Protein AF-A0A6P1NT23-F1 (afdb_monomer_lite)

InterPro domains:
  IPR006001 Carbohydrate kinase, thermoresistant glucokinase [PTHR43442] (9-99)
  IPR027417 P-loop containing nucleoside triphosphate hydrolase [G3DSA:3.40.50.300] (2-102)
  IPR027417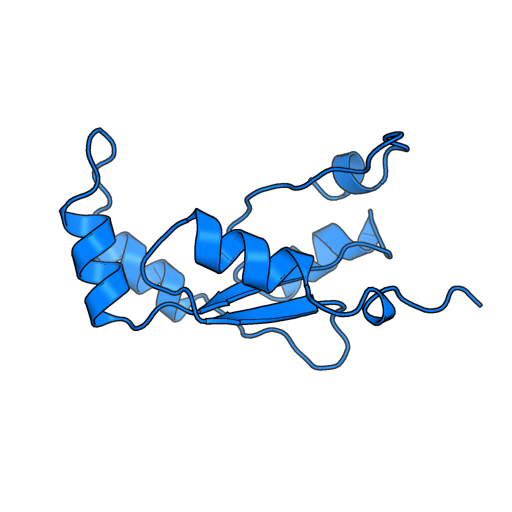 P-loop containing nucleoside triphosphate hydrolase [SSF52540] (6-101)

Foldseek 3Di:
DLQVQLDDDPVGDDDDDLCQDPVSLVVSCVSVVQDEDEAEDEDPVRVVVCQVPPPPDNDPPVNVVVSVVSHDDDDPPGLYDYFYDDPDPVVSVCSVVVDDPVSGPDDD

Radius of gyration: 15.22 Å; chains: 1; bounding box: 32×34×45 Å

Structure (mmCIF, N/CA/C/O backbone):
data_AF-A0A6P1NT23-F1
#
_entry.id   AF-A0A6P1NT23-F1
#
loop_
_atom_site.group_PDB
_atom_site.id
_atom_site.type_symbol
_atom_site.label_atom_id
_atom_site.label_alt_id
_atom_site.label_comp_id
_atom_site.label_asym_id
_atom_site.label_entity_id
_atom_site.label_seq_id
_atom_site.pdbx_PDB_ins_code
_atom_site.Cartn_x
_atom_site.Cartn_y
_atom_site.Cartn_z
_atom_site.occupancy
_atom_site.B_iso_or_equiv
_atom_site.auth_seq_id
_atom_site.auth_comp_id
_atom_site.auth_asym_id
_atom_site.auth_atom_id
_atom_site.pdbx_PDB_model_num
ATOM 1 N N . MET A 1 1 ? 12.141 -5.298 3.408 1.00 83.88 1 MET A N 1
ATOM 2 C CA . MET A 1 1 ? 10.908 -5.441 2.609 1.00 83.88 1 MET A CA 1
ATOM 3 C C . MET A 1 1 ? 11.208 -5.641 1.133 1.00 83.88 1 MET A C 1
ATOM 5 O O . MET A 1 1 ? 11.161 -6.782 0.729 1.00 83.88 1 MET A O 1
ATOM 9 N N . GLY A 1 2 ? 11.588 -4.627 0.342 1.00 83.19 2 GLY A N 1
ATOM 10 C CA . GLY A 1 2 ? 11.856 -4.843 -1.095 1.00 83.19 2 GLY A CA 1
ATOM 11 C C . GLY A 1 2 ? 12.889 -5.942 -1.393 1.00 83.19 2 GLY A C 1
ATOM 12 O O . GLY A 1 2 ? 12.662 -6.767 -2.257 1.00 83.19 2 GLY A O 1
ATOM 13 N N . ALA A 1 3 ? 13.976 -6.026 -0.616 1.00 88.25 3 ALA A N 1
ATOM 14 C CA . ALA A 1 3 ? 14.947 -7.121 -0.749 1.00 88.25 3 ALA A CA 1
ATOM 15 C C . ALA A 1 3 ? 14.371 -8.503 -0.379 1.00 88.25 3 ALA A C 1
ATOM 17 O O . ALA A 1 3 ? 14.728 -9.489 -1.001 1.00 88.25 3 ALA A O 1
ATOM 18 N N . GLU A 1 4 ? 13.465 -8.556 0.600 1.00 88.69 4 GLU A N 1
ATOM 19 C CA . GLU A 1 4 ? 12.792 -9.793 1.026 1.00 88.69 4 GLU A CA 1
ATOM 20 C C . GLU A 1 4 ? 11.751 -10.245 -0.004 1.00 88.69 4 GLU A C 1
ATOM 22 O O . GLU A 1 4 ? 11.525 -11.425 -0.197 1.00 88.69 4 GLU A O 1
ATOM 27 N N . LEU A 1 5 ? 11.121 -9.297 -0.700 1.00 87.25 5 LEU A N 1
ATOM 28 C CA . LEU A 1 5 ? 10.210 -9.575 -1.814 1.00 87.25 5 LEU A CA 1
ATOM 29 C C . LEU A 1 5 ? 10.947 -10.042 -3.074 1.00 87.25 5 LEU A C 1
ATOM 31 O O . LEU A 1 5 ? 10.321 -10.602 -3.966 1.00 87.25 5 LEU A O 1
ATOM 35 N N . ALA A 1 6 ? 12.250 -9.775 -3.161 1.00 86.88 6 ALA A N 1
ATOM 36 C CA . ALA A 1 6 ? 13.084 -10.143 -4.296 1.00 86.88 6 ALA A CA 1
ATOM 37 C C . ALA A 1 6 ? 13.768 -11.505 -4.124 1.00 86.88 6 ALA A C 1
ATOM 39 O O . ALA A 1 6 ? 14.340 -12.012 -5.088 1.00 86.88 6 ALA A O 1
ATOM 40 N N . THR A 1 7 ? 13.759 -12.082 -2.919 1.00 87.69 7 THR A N 1
ATOM 41 C CA . THR A 1 7 ? 14.275 -13.434 -2.715 1.00 87.69 7 THR A CA 1
ATOM 42 C C . THR A 1 7 ? 13.340 -14.451 -3.359 1.00 87.69 7 THR A C 1
ATOM 44 O O . THR A 1 7 ? 12.119 -14.283 -3.394 1.00 87.69 7 THR A O 1
ATOM 47 N N . ASP A 1 8 ? 13.935 -15.503 -3.914 1.00 81.44 8 ASP A N 1
ATOM 48 C CA . ASP A 1 8 ? 13.193 -16.578 -4.560 1.00 81.44 8 ASP A CA 1
ATOM 49 C C . ASP A 1 8 ? 12.565 -17.477 -3.489 1.00 81.44 8 ASP A C 1
ATOM 51 O O . ASP A 1 8 ? 13.223 -18.336 -2.899 1.00 81.44 8 ASP A O 1
ATOM 55 N N . HIS A 1 9 ? 11.295 -17.216 -3.187 1.00 81.19 9 HIS A N 1
ATOM 56 C CA . HIS A 1 9 ? 10.477 -18.047 -2.311 1.00 81.19 9 HIS A CA 1
ATOM 57 C C . HIS A 1 9 ? 9.615 -18.959 -3.176 1.00 81.19 9 HIS A C 1
ATOM 59 O O . HIS A 1 9 ? 8.841 -18.469 -3.996 1.00 81.19 9 HIS A O 1
ATOM 65 N N . THR A 1 10 ? 9.701 -20.274 -2.958 1.00 79.38 10 THR A N 1
ATOM 66 C CA . THR A 1 10 ? 9.026 -21.298 -3.779 1.00 79.38 10 THR A CA 1
ATOM 67 C C . THR A 1 10 ? 7.522 -21.049 -3.952 1.00 79.38 10 THR A C 1
ATOM 69 O O . THR A 1 10 ? 6.994 -21.259 -5.043 1.00 79.38 10 THR A O 1
ATOM 72 N N . ASP A 1 11 ? 6.857 -20.526 -2.917 1.00 83.88 11 ASP A N 1
ATOM 73 C CA . ASP A 1 11 ? 5.416 -20.231 -2.916 1.00 83.88 11 ASP A CA 1
ATOM 74 C C . ASP A 1 11 ? 5.096 -18.722 -3.015 1.00 83.88 11 ASP A C 1
ATOM 76 O O . ASP A 1 11 ? 3.931 -18.317 -3.014 1.00 83.88 11 ASP A O 1
ATOM 80 N N . GLY A 1 12 ? 6.122 -17.871 -3.130 1.00 84.94 12 GLY A N 1
ATOM 81 C CA . GLY A 1 12 ? 6.016 -16.419 -2.979 1.00 84.94 12 GLY A CA 1
ATOM 82 C C . GLY A 1 12 ? 5.848 -15.971 -1.521 1.00 84.94 12 GLY A C 1
ATOM 83 O O . GLY A 1 12 ? 5.769 -16.783 -0.601 1.00 84.94 12 GLY A O 1
ATOM 84 N N . ILE A 1 13 ? 5.802 -14.653 -1.298 1.00 90.62 13 ILE A N 1
ATOM 85 C CA . ILE A 1 13 ? 5.560 -14.067 0.029 1.00 90.62 13 ILE A CA 1
ATOM 86 C C . ILE A 1 13 ? 4.590 -12.889 -0.030 1.00 90.62 13 ILE A C 1
ATOM 88 O O . ILE A 1 13 ? 4.495 -12.183 -1.034 1.00 90.62 13 ILE A O 1
ATOM 92 N N . VAL A 1 14 ? 3.915 -12.645 1.093 1.00 91.06 14 VAL A N 1
ATOM 93 C CA . VAL A 1 14 ? 3.061 -11.475 1.318 1.00 91.06 14 VAL A CA 1
ATOM 94 C C . VAL A 1 14 ? 3.564 -10.744 2.555 1.00 91.06 14 VAL A C 1
ATOM 96 O O . VAL A 1 14 ? 3.808 -11.354 3.594 1.00 91.06 14 VAL A O 1
ATOM 99 N N . VAL A 1 15 ? 3.719 -9.424 2.449 1.00 92.50 15 VAL A N 1
ATOM 100 C CA . VAL A 1 15 ? 4.201 -8.578 3.546 1.00 92.50 15 VAL A CA 1
ATOM 101 C C . VAL A 1 15 ? 3.167 -7.501 3.840 1.00 92.50 15 VAL A C 1
ATOM 103 O O . VAL A 1 15 ? 2.829 -6.709 2.964 1.00 92.50 15 VAL A O 1
ATOM 106 N N . ALA A 1 16 ? 2.709 -7.430 5.089 1.00 91.75 16 ALA A N 1
ATOM 107 C CA . ALA A 1 16 ? 1.906 -6.308 5.556 1.00 91.75 16 ALA A CA 1
ATOM 108 C C . ALA A 1 16 ? 2.803 -5.074 5.754 1.00 91.75 16 ALA A C 1
ATOM 110 O O . ALA A 1 16 ? 3.755 -5.098 6.536 1.00 91.75 16 ALA A O 1
ATOM 111 N N . CYS A 1 17 ? 2.503 -3.988 5.047 1.00 92.38 17 CYS A N 1
ATOM 112 C CA . CYS A 1 17 ? 3.216 -2.719 5.144 1.00 92.38 17 CYS A CA 1
ATOM 113 C C . CYS A 1 17 ? 2.239 -1.569 4.912 1.00 92.38 17 CYS A C 1
ATOM 115 O O . CYS A 1 17 ? 1.352 -1.686 4.074 1.00 92.38 17 CYS A O 1
ATOM 117 N N . SER A 1 18 ? 2.415 -0.454 5.625 1.00 89.88 18 SER A N 1
ATOM 118 C CA . SER A 1 18 ? 1.586 0.730 5.405 1.00 89.88 18 SER A CA 1
ATOM 119 C C . SER A 1 18 ? 1.853 1.357 4.034 1.00 89.88 18 SER A C 1
ATOM 121 O O . SER A 1 18 ? 0.898 1.729 3.369 1.00 89.88 18 SER A O 1
ATOM 123 N N . ALA A 1 19 ? 3.127 1.461 3.616 1.00 90.94 19 ALA A N 1
ATOM 124 C CA . ALA A 1 19 ? 3.586 1.942 2.299 1.00 90.94 19 ALA A CA 1
ATOM 125 C C . ALA A 1 19 ? 2.725 3.076 1.693 1.00 90.94 19 ALA A C 1
ATOM 127 O O . ALA A 1 19 ? 2.430 3.091 0.498 1.00 90.94 19 ALA A O 1
ATOM 128 N N . LEU A 1 20 ? 2.317 4.020 2.551 1.00 94.31 20 LEU A N 1
ATOM 129 C CA . LEU A 1 20 ? 1.227 4.958 2.264 1.00 94.31 20 LEU A CA 1
ATOM 130 C C . LEU A 1 20 ? 1.588 5.969 1.177 1.00 94.31 20 LEU A C 1
ATOM 132 O O . LEU A 1 20 ? 0.710 6.406 0.448 1.00 94.31 20 LEU A O 1
ATOM 136 N N . LYS A 1 21 ? 2.877 6.305 1.055 1.00 96.75 21 LYS A N 1
ATOM 137 C CA . LYS A 1 21 ? 3.402 7.216 0.035 1.00 96.75 21 LYS A CA 1
ATOM 138 C C . LYS A 1 21 ? 3.969 6.457 -1.155 1.00 96.75 21 LYS A C 1
ATOM 140 O O . LYS A 1 21 ? 4.668 5.455 -0.968 1.00 96.75 21 LYS A O 1
ATOM 145 N N . ARG A 1 22 ? 3.808 7.020 -2.349 1.00 96.25 22 ARG A N 1
ATOM 146 C CA . ARG A 1 22 ? 4.422 6.579 -3.603 1.00 96.25 22 ARG A CA 1
ATOM 147 C C . ARG A 1 22 ? 5.927 6.378 -3.454 1.00 96.25 22 ARG A C 1
ATOM 149 O O . ARG A 1 22 ? 6.435 5.313 -3.782 1.00 96.25 22 ARG A O 1
ATOM 156 N N . ALA A 1 23 ? 6.627 7.320 -2.819 1.00 97.12 23 ALA A N 1
ATOM 157 C CA . ALA A 1 23 ? 8.071 7.217 -2.585 1.00 97.12 23 ALA A CA 1
ATOM 158 C C . ALA A 1 23 ? 8.483 5.951 -1.800 1.00 97.12 23 ALA A C 1
ATOM 160 O O . ALA A 1 23 ? 9.564 5.398 -2.016 1.00 97.12 23 ALA A O 1
ATOM 161 N N . TYR A 1 24 ? 7.631 5.458 -0.893 1.00 96.75 24 TYR A N 1
ATOM 162 C CA . TYR A 1 24 ? 7.893 4.208 -0.172 1.00 96.75 24 TYR A CA 1
ATOM 163 C C . TYR A 1 24 ? 7.677 2.989 -1.070 1.00 96.75 24 TYR A C 1
ATOM 165 O O . TYR A 1 24 ? 8.469 2.045 -1.020 1.00 96.75 24 TYR A O 1
ATOM 173 N N . ARG A 1 25 ? 6.642 3.023 -1.915 1.00 96.75 25 ARG A N 1
ATOM 174 C CA . ARG A 1 25 ? 6.364 1.980 -2.911 1.00 96.75 25 ARG A CA 1
ATOM 175 C C . ARG A 1 25 ? 7.459 1.917 -3.972 1.00 96.75 25 ARG A C 1
ATOM 177 O O . ARG A 1 25 ? 7.941 0.826 -4.268 1.00 96.75 25 ARG A O 1
ATOM 184 N N . ASP A 1 26 ? 7.964 3.055 -4.434 1.00 96.56 26 ASP A N 1
ATOM 185 C CA . ASP A 1 26 ? 9.102 3.131 -5.354 1.00 96.56 26 ASP A CA 1
ATOM 186 C C . ASP A 1 26 ? 10.372 2.530 -4.737 1.00 96.56 26 ASP A C 1
ATOM 188 O O . ASP A 1 26 ? 11.069 1.749 -5.384 1.00 96.56 26 ASP A O 1
ATOM 192 N N . ALA A 1 27 ? 10.649 2.797 -3.455 1.00 96.69 27 ALA A N 1
ATOM 193 C CA . ALA A 1 27 ? 11.783 2.188 -2.755 1.00 96.69 27 ALA A CA 1
ATOM 194 C C . ALA A 1 27 ? 11.671 0.652 -2.643 1.00 96.69 27 ALA A C 1
ATOM 196 O O . ALA A 1 27 ? 12.688 -0.050 -2.624 1.00 96.69 27 ALA A O 1
ATOM 197 N N . ILE A 1 28 ? 10.447 0.116 -2.570 1.00 95.56 28 ILE A N 1
ATOM 198 C CA . ILE A 1 28 ? 10.181 -1.327 -2.622 1.00 95.56 28 ILE A CA 1
ATOM 199 C C . ILE A 1 28 ? 10.391 -1.851 -4.047 1.00 95.56 28 ILE A C 1
ATOM 201 O O . ILE A 1 28 ? 11.163 -2.796 -4.223 1.00 95.56 28 ILE A O 1
ATOM 205 N N . ARG A 1 29 ? 9.777 -1.214 -5.054 1.00 94.56 29 ARG A N 1
ATOM 206 C CA . ARG A 1 29 ? 9.869 -1.583 -6.480 1.00 94.56 29 ARG A CA 1
ATOM 207 C C . ARG A 1 29 ? 11.298 -1.551 -7.010 1.00 94.56 29 ARG A C 1
ATOM 209 O O . ARG A 1 29 ? 11.669 -2.407 -7.802 1.00 94.56 29 ARG A O 1
ATOM 216 N N . ALA A 1 30 ? 12.123 -0.623 -6.525 1.00 95.75 30 ALA A N 1
ATOM 217 C CA . ALA A 1 30 ? 13.537 -0.536 -6.882 1.00 95.75 30 ALA A CA 1
ATOM 218 C C . ALA A 1 30 ? 14.323 -1.814 -6.538 1.00 95.75 30 ALA A C 1
ATOM 220 O O . ALA A 1 30 ? 15.353 -2.085 -7.150 1.00 95.75 30 ALA A O 1
ATOM 221 N N . LYS A 1 31 ? 13.854 -2.595 -5.556 1.00 95.06 31 LYS A N 1
ATOM 222 C CA . LYS A 1 31 ? 14.464 -3.873 -5.157 1.00 95.06 31 LYS A CA 1
ATOM 223 C C . LYS A 1 31 ? 13.656 -5.083 -5.621 1.00 95.06 31 LYS A C 1
ATOM 225 O O . LYS A 1 31 ? 14.258 -6.100 -5.932 1.00 95.06 31 LYS A O 1
ATOM 230 N N . ALA A 1 32 ? 12.332 -4.961 -5.694 1.00 93.31 32 ALA A N 1
ATOM 231 C CA . ALA A 1 32 ? 11.416 -5.984 -6.190 1.00 93.31 32 ALA A CA 1
ATOM 232 C C . ALA A 1 32 ? 10.526 -5.405 -7.308 1.00 93.31 32 ALA A C 1
ATOM 234 O O . ALA A 1 32 ? 9.387 -5.015 -7.043 1.00 93.31 32 ALA A O 1
ATOM 235 N N . PRO A 1 33 ? 11.015 -5.338 -8.561 1.00 91.44 33 PRO A N 1
ATOM 236 C CA . PRO A 1 33 ? 10.273 -4.742 -9.678 1.00 91.44 33 PRO A CA 1
ATOM 237 C C . PRO A 1 33 ? 8.953 -5.451 -10.000 1.00 91.44 33 PRO A C 1
ATOM 239 O O . PRO A 1 33 ? 8.062 -4.862 -10.602 1.00 91.44 33 PRO A O 1
ATOM 242 N N . THR A 1 34 ? 8.830 -6.715 -9.593 1.00 89.00 34 THR A N 1
ATOM 243 C CA . THR A 1 34 ? 7.643 -7.560 -9.760 1.00 89.00 34 THR A CA 1
ATOM 244 C C . THR A 1 34 ? 6.670 -7.479 -8.581 1.00 89.00 34 THR A C 1
ATOM 246 O O . THR A 1 34 ? 5.666 -8.193 -8.584 1.00 89.00 34 THR A O 1
ATOM 249 N N . ALA A 1 35 ? 6.950 -6.649 -7.567 1.00 91.44 35 ALA A N 1
ATOM 250 C CA . ALA A 1 35 ? 6.066 -6.477 -6.422 1.00 91.44 35 ALA A CA 1
ATOM 251 C C . ALA A 1 35 ? 4.698 -5.938 -6.862 1.00 91.44 35 ALA A C 1
ATOM 253 O O . ALA A 1 35 ? 4.616 -4.989 -7.642 1.00 91.44 35 ALA A O 1
ATOM 254 N N . VAL A 1 36 ? 3.640 -6.537 -6.315 1.00 91.81 36 VAL A N 1
ATOM 255 C CA . VAL A 1 36 ? 2.251 -6.113 -6.508 1.00 91.81 36 VAL A CA 1
ATOM 256 C C . VAL A 1 36 ? 1.731 -5.550 -5.190 1.00 91.81 36 VAL A C 1
ATOM 258 O O . VAL A 1 36 ? 1.917 -6.163 -4.137 1.00 91.81 36 VAL A O 1
ATOM 261 N N . PHE A 1 37 ? 1.086 -4.390 -5.239 1.00 93.38 37 PHE A N 1
ATOM 262 C CA . PHE A 1 37 ? 0.525 -3.728 -4.063 1.00 93.38 37 PHE A CA 1
ATOM 263 C C . PHE A 1 37 ? -0.971 -4.015 -3.931 1.00 93.38 37 PHE A C 1
ATOM 265 O O . PHE A 1 37 ? -1.721 -3.904 -4.896 1.00 93.38 37 PHE A O 1
ATOM 272 N N . VAL A 1 38 ? -1.415 -4.344 -2.720 1.00 93.31 38 VAL A N 1
ATOM 273 C CA . VAL A 1 38 ? -2.838 -4.479 -2.388 1.00 93.31 38 VAL A CA 1
ATOM 274 C C . VAL A 1 38 ? -3.201 -3.354 -1.430 1.00 93.31 38 VAL A C 1
ATOM 276 O O . VAL A 1 38 ? -2.809 -3.376 -0.263 1.00 93.31 38 VAL A O 1
ATOM 279 N N . GLN A 1 39 ? -3.930 -2.357 -1.924 1.00 93.19 39 GLN A N 1
ATOM 280 C CA . GLN A 1 39 ? -4.455 -1.271 -1.105 1.00 93.19 39 GLN A CA 1
ATOM 281 C C . GLN A 1 39 ? -5.828 -1.674 -0.563 1.00 93.19 39 GLN A C 1
ATOM 283 O O . GLN A 1 39 ? -6.803 -1.756 -1.308 1.00 93.19 39 GLN A O 1
ATOM 288 N N . LEU A 1 40 ? -5.920 -1.910 0.745 1.00 91.81 40 LEU A N 1
ATOM 289 C CA . LEU A 1 40 ? -7.199 -2.170 1.402 1.00 91.81 40 LEU A CA 1
ATOM 290 C C . LEU A 1 40 ? -7.939 -0.848 1.616 1.00 91.81 40 LEU A C 1
ATOM 292 O O . LEU A 1 40 ? -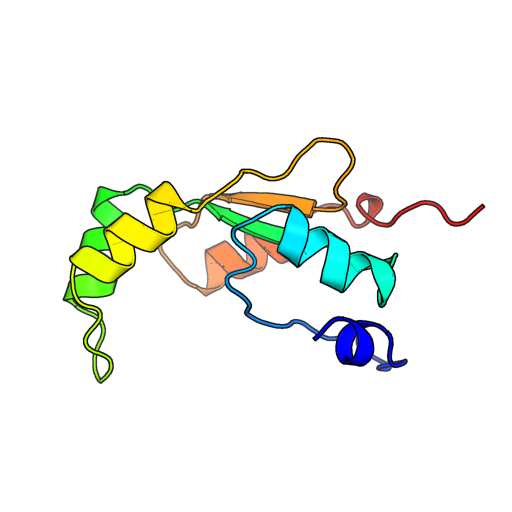7.509 -0.011 2.408 1.00 91.81 40 LEU A O 1
ATOM 296 N N . ASN A 1 41 ? -9.048 -0.668 0.908 1.00 89.62 41 ASN A N 1
ATOM 297 C CA . ASN A 1 41 ? -9.931 0.473 1.067 1.00 89.62 41 ASN A CA 1
ATOM 298 C C . ASN A 1 41 ? -11.052 0.108 2.044 1.00 89.62 41 ASN A C 1
ATOM 300 O O . ASN A 1 41 ? -11.874 -0.767 1.770 1.00 89.62 41 ASN A O 1
ATOM 304 N N . VAL A 1 42 ? -11.062 0.761 3.200 1.00 88.50 42 VAL A N 1
ATOM 305 C CA . VAL A 1 42 ? -12.072 0.574 4.245 1.00 88.50 42 VAL A CA 1
ATOM 306 C C . VAL A 1 42 ? -12.824 1.885 4.386 1.00 88.50 42 VAL A C 1
ATOM 308 O O . VAL A 1 42 ? -12.190 2.934 4.505 1.00 88.50 42 VAL A O 1
ATOM 311 N N . ASP A 1 43 ? -14.152 1.830 4.433 1.00 88.56 43 ASP A N 1
ATOM 312 C CA . ASP A 1 43 ? -14.947 3.014 4.745 1.00 88.56 43 ASP A CA 1
ATOM 313 C C . ASP A 1 43 ? -14.524 3.596 6.098 1.00 88.56 43 ASP A C 1
ATOM 315 O O . ASP A 1 43 ? -14.391 2.871 7.089 1.00 88.56 43 ASP A O 1
ATOM 319 N N . LEU A 1 44 ? -14.326 4.916 6.147 1.00 87.69 44 LEU A N 1
ATOM 320 C CA . LEU A 1 44 ? -13.781 5.601 7.322 1.00 87.69 44 LEU A CA 1
ATOM 321 C C . LEU A 1 44 ? -14.529 5.264 8.630 1.00 87.69 44 LEU A C 1
ATOM 323 O O . LEU A 1 44 ? -13.856 4.884 9.589 1.00 87.69 44 LEU A O 1
ATOM 327 N N . PRO A 1 45 ? -15.880 5.277 8.688 1.00 88.88 45 PRO A N 1
ATOM 328 C CA . PRO A 1 45 ? -16.598 4.920 9.915 1.00 88.88 45 PRO A CA 1
ATOM 329 C C . PRO A 1 45 ? -16.343 3.475 10.367 1.00 88.88 45 PRO A C 1
ATOM 331 O O . PRO A 1 45 ? -16.263 3.187 11.562 1.00 88.88 45 PRO A O 1
ATOM 334 N N . VAL A 1 46 ? -16.187 2.548 9.416 1.00 88.31 46 VAL A N 1
ATOM 335 C CA . VAL A 1 46 ? -15.881 1.140 9.704 1.00 88.31 46 VAL A CA 1
ATOM 336 C C . VAL A 1 46 ? -14.453 1.011 10.230 1.00 88.31 46 VAL A C 1
ATOM 338 O O . VAL A 1 46 ? -14.216 0.281 11.194 1.00 88.31 46 VAL A O 1
ATOM 341 N N . LEU A 1 47 ? -13.503 1.728 9.627 1.00 88.75 47 LEU A N 1
ATOM 342 C CA . LEU A 1 47 ? -12.104 1.730 10.042 1.00 88.75 47 LEU A CA 1
ATOM 343 C C . LEU A 1 47 ? -11.929 2.305 11.452 1.00 88.75 47 LEU A C 1
ATOM 345 O O . LEU A 1 47 ? -11.277 1.674 12.283 1.00 88.75 47 LEU A O 1
ATOM 349 N N . GLU A 1 48 ? -12.555 3.446 11.745 1.00 87.56 48 GLU A N 1
ATOM 350 C CA . GLU A 1 48 ? -12.570 4.058 13.078 1.00 87.56 48 GLU A CA 1
ATOM 351 C C . GLU A 1 48 ? -13.135 3.095 14.124 1.00 87.56 48 GLU A C 1
ATOM 353 O O . GLU A 1 48 ? -12.506 2.860 15.159 1.00 87.56 48 GLU A O 1
ATOM 358 N N . ASN A 1 49 ? -14.276 2.464 13.823 1.00 87.56 49 ASN A N 1
ATOM 359 C CA . AS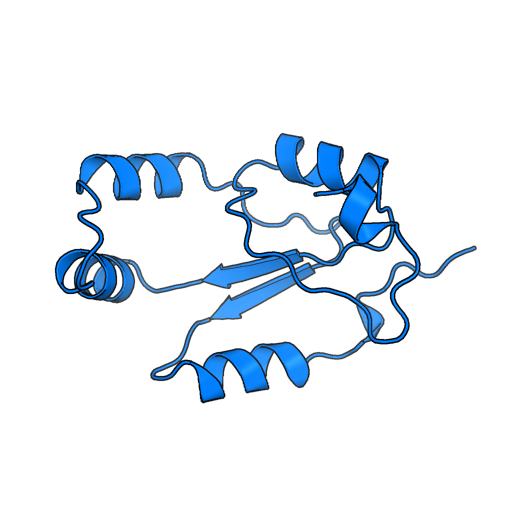N A 1 49 ? -14.895 1.488 14.712 1.00 87.56 49 ASN A CA 1
ATOM 360 C C . ASN A 1 49 ? -13.982 0.275 14.968 1.00 87.56 49 ASN A C 1
ATOM 362 O O . ASN A 1 49 ? -13.797 -0.129 16.117 1.00 87.56 49 ASN A O 1
ATOM 366 N N . ARG A 1 50 ? -13.369 -0.290 13.917 1.00 87.31 50 ARG A N 1
ATOM 367 C CA . ARG A 1 50 ? -12.444 -1.435 14.024 1.00 87.31 50 ARG A CA 1
ATOM 368 C C . ARG A 1 50 ? -11.209 -1.094 14.854 1.00 87.31 50 ARG A C 1
ATOM 370 O O . ARG A 1 50 ? -10.786 -1.901 15.676 1.00 87.31 50 ARG A O 1
ATOM 377 N N . VAL A 1 51 ? -10.635 0.089 14.646 1.00 86.38 51 VAL A N 1
ATOM 378 C CA . VAL A 1 51 ? -9.456 0.559 15.379 1.00 86.38 51 VAL A CA 1
ATOM 379 C C . VAL A 1 51 ? -9.781 0.794 16.856 1.00 86.38 51 VAL A C 1
ATOM 381 O O . VAL A 1 51 ? -9.017 0.355 17.714 1.00 86.38 51 VAL A O 1
ATOM 384 N N . ALA A 1 52 ? -10.919 1.426 17.161 1.00 84.56 52 ALA A N 1
ATOM 385 C CA . ALA A 1 52 ? -11.338 1.723 18.532 1.00 84.56 52 ALA A CA 1
ATOM 386 C C . ALA A 1 52 ? -11.601 0.462 19.374 1.00 84.56 52 ALA A C 1
ATOM 388 O O . ALA A 1 52 ? -11.355 0.462 20.578 1.00 84.56 52 ALA A O 1
ATOM 389 N N . HIS A 1 53 ? -12.065 -0.619 18.741 1.00 85.38 53 HIS A N 1
ATOM 390 C CA . HIS A 1 53 ? -12.389 -1.884 19.408 1.00 85.38 53 HIS A CA 1
ATOM 391 C C . HIS A 1 53 ? -11.286 -2.945 19.288 1.00 85.38 53 HIS A C 1
ATOM 393 O O . HIS A 1 53 ? -11.485 -4.088 19.703 1.00 85.38 53 HIS A O 1
ATOM 399 N N . ARG A 1 54 ? -10.117 -2.604 18.726 1.00 82.38 54 ARG A N 1
ATOM 400 C CA . ARG A 1 54 ? -9.021 -3.561 18.548 1.00 82.38 54 ARG A CA 1
ATOM 401 C C . ARG A 1 54 ? -8.400 -3.933 19.907 1.00 82.38 54 ARG A C 1
ATOM 403 O O . ARG A 1 54 ? -7.850 -3.064 20.584 1.00 82.3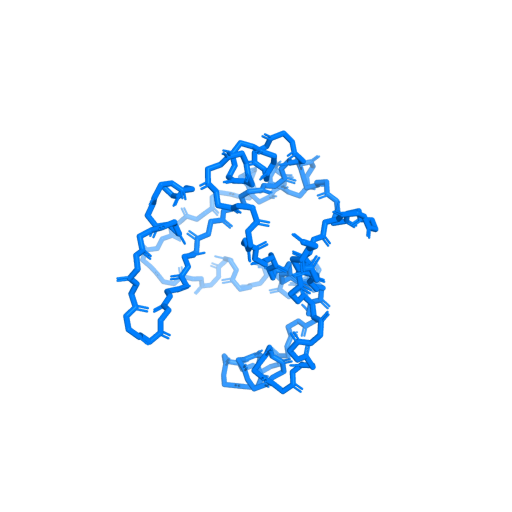8 54 ARG A O 1
ATOM 410 N N . PRO A 1 55 ? -8.415 -5.217 20.311 1.00 80.06 55 PRO A N 1
ATOM 411 C CA . PRO A 1 55 ? -7.830 -5.636 21.580 1.00 80.06 55 PRO A CA 1
ATOM 412 C C . PRO A 1 55 ? -6.295 -5.594 21.529 1.00 80.06 55 PRO A C 1
ATOM 414 O O . PRO A 1 55 ? -5.682 -5.915 20.511 1.00 80.06 55 PRO A O 1
ATOM 417 N N . GLY A 1 56 ? -5.659 -5.221 22.642 1.00 70.56 56 GLY A N 1
ATOM 418 C CA . GLY A 1 56 ? -4.209 -5.367 22.846 1.00 70.56 56 GLY A CA 1
ATOM 419 C C . GLY A 1 56 ? -3.303 -4.370 22.111 1.00 70.56 56 GLY A C 1
ATOM 420 O O . GLY A 1 56 ? -2.105 -4.346 22.380 1.00 70.56 56 GLY A O 1
ATOM 421 N N . HIS A 1 57 ? -3.845 -3.512 21.244 1.00 66.06 57 HIS A N 1
ATOM 422 C CA . HIS A 1 57 ? -3.092 -2.454 20.569 1.00 66.06 57 HIS A CA 1
ATOM 423 C C . HIS A 1 57 ? -3.902 -1.160 20.550 1.00 66.06 57 HIS A C 1
ATOM 425 O O . HIS A 1 57 ? -4.787 -0.984 19.717 1.00 66.06 57 HIS A O 1
ATOM 431 N N . PHE A 1 58 ? -3.583 -0.242 21.464 1.00 64.50 58 PHE A N 1
ATOM 432 C CA . PHE A 1 58 ? -4.145 1.103 21.440 1.00 64.50 58 PHE A CA 1
ATOM 433 C C . PHE A 1 58 ? -3.601 1.863 20.224 1.00 64.50 58 PHE A C 1
ATOM 435 O O . PHE A 1 58 ? -2.396 2.098 20.125 1.00 64.50 58 PHE A O 1
ATOM 442 N N . MET A 1 59 ? -4.485 2.253 19.306 1.00 65.81 59 MET A N 1
ATOM 443 C CA . MET A 1 59 ? -4.163 3.180 18.225 1.00 65.81 59 MET A CA 1
ATOM 444 C C . MET A 1 59 ? -4.769 4.539 18.591 1.00 65.81 59 MET A C 1
ATOM 446 O O . MET A 1 59 ? -5.995 4.658 18.632 1.00 65.81 59 MET A O 1
ATOM 450 N N . PRO A 1 60 ? -3.959 5.565 18.897 1.00 77.56 60 PRO A N 1
ATOM 451 C CA . PRO A 1 60 ? -4.508 6.881 19.179 1.00 77.56 60 PRO A CA 1
ATOM 452 C C . PRO A 1 60 ? -5.230 7.411 17.927 1.00 77.56 60 PRO A C 1
ATOM 454 O O . PRO A 1 60 ? -4.707 7.232 16.822 1.00 77.56 60 PRO A O 1
ATOM 457 N N . PRO A 1 61 ? -6.383 8.096 18.064 1.00 76.31 61 PRO A N 1
ATOM 458 C CA . PRO A 1 61 ? -7.129 8.643 16.925 1.00 76.31 61 PRO A CA 1
ATOM 459 C C . PRO A 1 61 ? -6.262 9.489 15.983 1.00 76.31 61 PRO A C 1
ATOM 461 O O . PRO A 1 61 ? -6.375 9.395 14.766 1.00 76.31 61 PRO A O 1
ATOM 464 N N . THR A 1 62 ? -5.308 10.234 16.547 1.00 82.31 62 THR A N 1
ATOM 465 C CA . THR A 1 62 ? -4.353 11.064 15.803 1.00 82.31 62 THR A CA 1
ATOM 466 C C . THR A 1 62 ? -3.453 10.269 14.855 1.00 82.31 62 THR A C 1
ATOM 468 O O . THR A 1 62 ? -3.056 10.789 13.815 1.00 82.31 62 THR A O 1
ATOM 471 N N . LEU A 1 63 ? -3.139 9.008 15.171 1.00 85.25 63 LEU A N 1
ATOM 472 C CA . LEU A 1 63 ? -2.342 8.150 14.294 1.00 85.25 63 LEU A CA 1
ATOM 473 C C . LEU A 1 63 ? -3.156 7.673 13.091 1.00 85.25 63 LEU A C 1
ATOM 475 O O . LEU A 1 63 ? -2.614 7.612 11.991 1.00 85.25 63 LEU A O 1
ATOM 479 N N . LEU A 1 64 ? -4.444 7.368 13.281 1.00 87.25 64 LEU A N 1
ATOM 480 C CA . LEU A 1 64 ? -5.336 7.035 12.170 1.00 87.25 64 LEU A CA 1
ATOM 481 C C . LEU A 1 64 ? -5.480 8.234 11.226 1.00 87.25 64 LEU A C 1
ATOM 483 O O . LEU A 1 64 ? -5.249 8.087 10.029 1.00 87.25 64 LEU A O 1
ATOM 487 N N . SER A 1 65 ? -5.765 9.423 11.767 1.00 87.88 65 SER A N 1
ATOM 488 C CA . SER A 1 65 ? -5.853 10.656 10.976 1.00 87.88 65 SER A CA 1
ATOM 489 C C . SER A 1 65 ? -4.567 10.920 10.190 1.00 87.88 65 SER A C 1
ATOM 491 O O . SER A 1 65 ? -4.620 11.116 8.981 1.00 87.88 65 SER A O 1
ATOM 493 N N . SER A 1 66 ? -3.400 10.812 10.836 1.00 90.75 66 SER A N 1
ATOM 494 C CA . SER A 1 66 ? -2.108 11.005 10.166 1.00 90.75 66 SER A CA 1
ATOM 495 C C . SER A 1 66 ? -1.860 9.995 9.038 1.00 90.75 66 SER A C 1
ATOM 497 O O . SER A 1 66 ? -1.307 10.365 8.002 1.00 90.75 66 SER A O 1
ATOM 499 N N . GLN A 1 67 ? -2.270 8.731 9.196 1.00 91.38 67 GLN A N 1
ATOM 500 C CA . GLN A 1 67 ? -2.142 7.734 8.128 1.00 91.38 67 GLN A CA 1
ATOM 501 C C . GLN A 1 67 ? -3.047 8.051 6.936 1.00 91.38 67 GLN A C 1
ATOM 503 O O . GLN A 1 67 ? -2.594 7.947 5.800 1.00 91.38 67 GLN A O 1
ATOM 508 N N . LEU A 1 68 ? -4.289 8.469 7.189 1.00 91.12 68 LEU A N 1
ATOM 509 C CA . LEU A 1 68 ? -5.237 8.840 6.138 1.00 91.12 68 LEU A CA 1
ATOM 510 C C . LEU A 1 68 ? -4.773 10.079 5.366 1.00 91.12 68 LEU A C 1
ATOM 512 O O . LEU A 1 68 ? -4.823 10.083 4.143 1.00 91.12 68 LEU A O 1
ATOM 516 N N . GLU A 1 69 ? -4.247 11.090 6.060 1.00 93.38 69 GLU A N 1
ATOM 517 C CA . GLU A 1 69 ? -3.640 12.275 5.435 1.00 93.38 69 GLU A CA 1
ATOM 518 C C . GLU A 1 69 ? -2.381 11.938 4.623 1.00 93.38 69 GLU A C 1
ATOM 520 O O . GLU A 1 69 ? -2.044 12.631 3.667 1.00 93.38 69 GLU A O 1
ATOM 525 N N . THR A 1 70 ? -1.669 10.877 5.010 1.00 94.19 70 THR A N 1
ATOM 526 C CA . THR A 1 70 ? -0.442 10.428 4.342 1.00 94.19 70 THR A CA 1
ATOM 527 C C . THR A 1 70 ? -0.716 9.519 3.139 1.00 94.19 70 THR A C 1
ATOM 529 O O . THR A 1 70 ? 0.193 9.295 2.340 1.00 94.19 70 THR A O 1
ATOM 532 N N . LEU A 1 71 ? -1.922 8.956 3.023 1.00 94.50 71 LEU A N 1
ATOM 533 C CA . LEU A 1 71 ? -2.264 7.996 1.980 1.00 94.50 71 LEU A CA 1
ATOM 534 C C . LEU A 1 71 ? -2.274 8.664 0.600 1.00 94.50 71 LEU A C 1
ATOM 536 O O . LEU A 1 71 ? -3.155 9.452 0.271 1.00 94.50 71 LEU A O 1
ATOM 540 N N . GLU A 1 72 ? -1.321 8.267 -0.233 1.00 95.62 72 GLU A N 1
ATOM 541 C CA . GLU A 1 72 ? -1.291 8.538 -1.665 1.00 95.62 72 GLU A CA 1
ATOM 542 C C . GLU A 1 72 ? -1.842 7.290 -2.377 1.00 95.62 72 GLU A C 1
ATOM 544 O O . GLU A 1 72 ? -1.211 6.227 -2.281 1.00 95.62 72 GLU A O 1
ATOM 549 N N . PRO A 1 73 ? -3.007 7.372 -3.055 1.00 94.56 73 PRO A N 1
ATOM 550 C CA . PRO A 1 73 ? -3.595 6.235 -3.762 1.00 94.56 73 PRO A CA 1
ATOM 551 C C . PRO A 1 73 ? -2.623 5.588 -4.754 1.00 94.56 73 PRO A C 1
ATOM 553 O O . PRO A 1 73 ? -1.698 6.244 -5.236 1.00 94.56 73 PRO A O 1
ATOM 556 N N . LEU A 1 74 ? -2.838 4.308 -5.072 1.00 92.88 74 LEU A N 1
ATOM 557 C CA . LEU A 1 74 ? -2.115 3.655 -6.166 1.00 92.88 74 LEU A CA 1
ATOM 558 C C . LEU A 1 74 ? -2.337 4.392 -7.494 1.00 92.88 74 LEU A C 1
ATOM 560 O O . LEU A 1 74 ? -3.472 4.697 -7.869 1.00 92.88 74 LEU A O 1
ATOM 564 N N . GLU A 1 75 ? -1.248 4.646 -8.211 1.00 92.69 75 GLU A N 1
ATOM 565 C CA . GLU A 1 75 ? -1.262 5.249 -9.542 1.00 92.69 75 GLU A CA 1
ATOM 566 C C . GLU A 1 75 ? -1.257 4.179 -10.647 1.00 92.69 75 GLU A C 1
ATOM 568 O O . GLU A 1 75 ? -0.957 3.008 -10.418 1.00 92.69 75 GLU A O 1
ATOM 573 N N . ALA A 1 76 ? -1.597 4.574 -11.878 1.00 88.44 76 ALA A N 1
ATOM 574 C CA . ALA A 1 76 ? -1.826 3.643 -12.988 1.00 88.44 76 ALA A CA 1
ATOM 575 C C . ALA A 1 76 ? -0.584 2.839 -13.429 1.00 88.44 76 ALA A C 1
ATOM 577 O O . ALA A 1 76 ? -0.725 1.792 -14.057 1.00 88.44 76 ALA A O 1
ATOM 578 N N . ASP A 1 77 ? 0.623 3.322 -13.136 1.00 89.38 77 ASP A N 1
ATOM 579 C CA . ASP A 1 77 ? 1.894 2.658 -13.449 1.00 89.38 77 ASP A CA 1
ATOM 580 C C . ASP A 1 77 ? 2.429 1.802 -12.284 1.00 89.38 77 ASP A C 1
ATOM 582 O O . ASP A 1 77 ? 3.539 1.255 -12.351 1.00 89.38 77 ASP A O 1
ATOM 586 N N . GLU A 1 78 ? 1.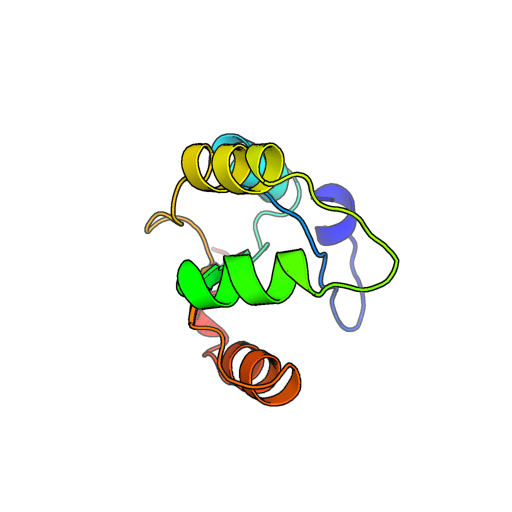660 1.687 -11.202 1.00 91.81 78 GLU A N 1
ATOM 587 C CA . GLU A 1 78 ? 1.940 0.798 -10.084 1.00 91.81 78 GLU A CA 1
ATOM 588 C C . GLU A 1 78 ? 1.198 -0.522 -10.275 1.00 91.81 78 GLU A C 1
ATOM 590 O O . GLU A 1 78 ? -0.027 -0.567 -10.371 1.00 91.81 78 GLU A O 1
ATOM 595 N N . ALA A 1 79 ? 1.946 -1.627 -10.303 1.00 90.62 79 ALA A N 1
ATOM 596 C CA . ALA A 1 79 ? 1.348 -2.953 -10.294 1.00 90.62 79 ALA A CA 1
ATOM 597 C C . ALA A 1 79 ? 0.615 -3.153 -8.962 1.00 90.62 79 ALA A C 1
ATOM 599 O O . ALA A 1 79 ? 1.239 -3.293 -7.909 1.00 90.62 79 ALA A O 1
ATOM 600 N N . GLY A 1 80 ? -0.711 -3.150 -8.987 1.00 90.19 80 GLY A N 1
ATOM 601 C CA . GLY A 1 80 ? -1.488 -3.267 -7.769 1.00 90.19 80 GLY A CA 1
ATOM 602 C C . GLY A 1 80 ? -2.982 -3.218 -7.998 1.00 90.19 80 GLY A C 1
ATOM 603 O O . GLY A 1 80 ? -3.460 -3.043 -9.117 1.00 90.19 80 GLY A O 1
ATOM 604 N N . LEU A 1 81 ? -3.715 -3.401 -6.909 1.00 89.88 81 LEU A N 1
ATOM 605 C CA . LEU A 1 81 ? -5.158 -3.286 -6.890 1.00 89.88 81 LEU A CA 1
ATOM 606 C C . LEU A 1 81 ? -5.647 -2.668 -5.584 1.00 89.88 81 LEU A C 1
ATOM 608 O O . LEU A 1 81 ? -5.046 -2.844 -4.521 1.00 89.88 81 LEU A O 1
ATOM 612 N N . THR A 1 82 ? -6.779 -1.984 -5.678 1.00 91.12 82 THR A N 1
ATOM 613 C CA . THR A 1 82 ? -7.513 -1.480 -4.522 1.00 91.12 82 THR A CA 1
ATOM 614 C C . THR A 1 82 ? -8.688 -2.409 -4.251 1.00 91.12 82 THR A C 1
ATOM 616 O O . THR A 1 82 ? -9.527 -2.608 -5.127 1.00 91.12 82 THR A O 1
ATOM 619 N N . VAL A 1 83 ? -8.754 -2.972 -3.046 1.00 90.12 83 VAL A N 1
ATOM 620 C CA . VAL A 1 83 ? -9.819 -3.893 -2.620 1.00 90.12 83 VAL A CA 1
ATOM 621 C C . VAL A 1 83 ? -10.654 -3.223 -1.548 1.00 90.12 83 VAL A C 1
ATOM 623 O O . VAL A 1 83 ? -10.121 -2.817 -0.516 1.00 90.12 83 VAL A O 1
ATOM 626 N N . ALA A 1 84 ? -11.962 -3.115 -1.778 1.00 88.00 84 ALA A N 1
ATOM 627 C CA . ALA A 1 84 ? -12.891 -2.720 -0.729 1.00 88.00 84 ALA A CA 1
ATOM 628 C C . ALA A 1 84 ? -12.965 -3.842 0.312 1.00 88.00 84 ALA A C 1
ATOM 630 O O . ALA A 1 84 ? -13.238 -4.987 -0.039 1.00 88.00 84 ALA A O 1
ATOM 631 N N . THR A 1 85 ? -12.711 -3.549 1.586 1.00 82.50 85 THR A N 1
ATOM 632 C CA . THR A 1 85 ? -12.813 -4.602 2.604 1.00 82.50 85 THR A CA 1
ATOM 633 C C . THR A 1 85 ? -14.272 -4.897 2.907 1.00 82.50 85 THR A C 1
ATOM 635 O O . THR A 1 85 ? -15.024 -3.978 3.236 1.00 82.50 85 THR A O 1
ATOM 638 N N . GLN A 1 86 ? -14.641 -6.172 2.874 1.00 76.44 86 GLN A N 1
ATOM 639 C CA . GLN A 1 86 ? -15.978 -6.633 3.234 1.00 76.44 86 GLN A CA 1
ATOM 640 C C . GLN A 1 86 ? -16.091 -6.921 4.746 1.00 76.44 86 GLN A C 1
ATOM 642 O O . GLN A 1 86 ? -15.145 -6.733 5.530 1.00 76.44 86 GLN A O 1
ATOM 647 N N . GLU A 1 87 ? -17.269 -7.369 5.182 1.00 71.81 87 GLU A N 1
ATOM 648 C CA . GLU A 1 87 ? -17.464 -7.938 6.517 1.00 71.81 87 GLU A CA 1
ATOM 649 C C . GLU A 1 87 ? -16.825 -9.333 6.591 1.00 71.81 87 GLU A C 1
ATOM 651 O O . GLU A 1 87 ? -17.440 -10.338 6.256 1.00 71.81 87 GLU A O 1
ATOM 656 N N . GLY A 1 88 ? -15.562 -9.386 7.022 1.00 80.75 88 GLY A N 1
ATOM 657 C CA . GLY A 1 88 ? -14.835 -10.636 7.261 1.00 80.75 88 GLY A CA 1
ATOM 658 C C . GLY A 1 88 ? -13.440 -10.637 6.643 1.00 80.75 88 GLY A C 1
ATOM 659 O O . GLY A 1 88 ? -13.203 -10.049 5.584 1.00 80.75 88 GLY A O 1
ATOM 660 N N . ILE A 1 89 ? -12.499 -11.291 7.327 1.00 85.94 89 ILE A N 1
ATOM 661 C CA . I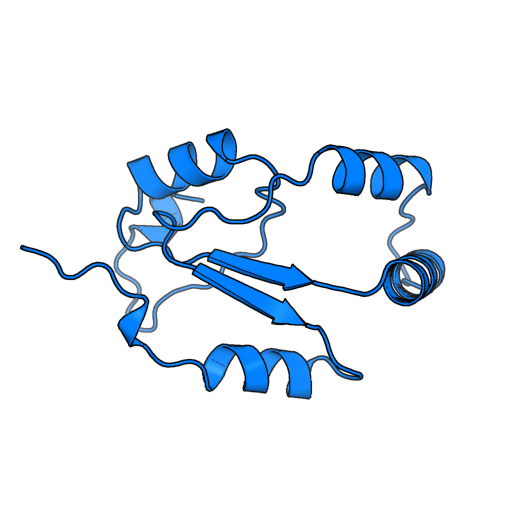LE A 1 89 ? -11.113 -11.414 6.853 1.00 85.94 89 ILE A CA 1
ATOM 662 C C . ILE A 1 89 ? -11.070 -12.368 5.657 1.00 85.94 89 ILE A C 1
ATOM 664 O O . ILE A 1 89 ? -10.380 -12.091 4.682 1.00 85.94 89 ILE A O 1
ATOM 668 N N . GLU A 1 90 ? -11.853 -13.441 5.714 1.00 89.62 90 GLU A N 1
ATOM 669 C CA . GLU A 1 90 ? -11.954 -14.488 4.701 1.00 89.62 90 GLU A CA 1
ATOM 670 C C . GLU A 1 90 ? -12.480 -13.925 3.380 1.00 89.62 90 GLU A C 1
ATOM 672 O O . GLU A 1 90 ? -11.810 -14.044 2.363 1.00 89.62 90 GLU A O 1
ATOM 677 N N . ALA A 1 91 ? -13.603 -13.202 3.414 1.00 87.25 91 ALA A N 1
ATOM 678 C CA . ALA A 1 91 ? -14.173 -12.574 2.223 1.00 87.25 91 ALA A CA 1
ATOM 679 C C . ALA A 1 91 ? -13.203 -11.567 1.579 1.00 87.25 91 ALA A C 1
ATOM 681 O O . ALA A 1 91 ? -13.026 -11.550 0.365 1.00 87.25 91 ALA A O 1
ATOM 682 N N . THR A 1 92 ? -12.506 -10.770 2.397 1.00 89.00 92 THR A N 1
ATOM 683 C CA . THR A 1 92 ? -11.491 -9.831 1.892 1.00 89.00 92 THR A CA 1
ATOM 684 C C . THR A 1 92 ? -10.296 -10.570 1.275 1.00 89.00 92 THR A C 1
ATOM 686 O O . THR A 1 92 ? -9.748 -10.124 0.270 1.00 89.00 92 THR A O 1
ATOM 689 N N . ALA A 1 93 ? -9.868 -11.694 1.857 1.00 89.44 93 ALA A N 1
ATOM 690 C CA . ALA A 1 93 ? -8.780 -12.502 1.313 1.00 89.44 93 ALA A CA 1
ATOM 691 C C . ALA A 1 93 ? -9.178 -13.174 -0.010 1.00 89.44 93 ALA A C 1
ATOM 693 O O . ALA A 1 93 ? -8.399 -13.139 -0.963 1.00 89.44 93 ALA A O 1
ATOM 694 N N . ASP A 1 94 ? -10.392 -13.714 -0.097 1.00 89.12 94 ASP A N 1
ATOM 695 C CA . ASP A 1 94 ? -10.940 -14.304 -1.320 1.00 89.12 94 ASP A CA 1
ATOM 696 C C . ASP A 1 94 ? -11.045 -13.261 -2.444 1.00 89.12 94 ASP A C 1
ATOM 698 O O . ASP A 1 94 ? -10.651 -13.529 -3.584 1.00 89.12 94 ASP A O 1
ATOM 702 N N . ASP A 1 95 ? -11.473 -12.037 -2.122 1.00 87.62 95 ASP A N 1
ATOM 703 C CA . ASP A 1 95 ? -11.501 -10.906 -3.056 1.00 87.62 95 ASP A CA 1
ATOM 704 C C . ASP A 1 95 ? -10.105 -10.525 -3.563 1.00 87.62 95 ASP A C 1
ATOM 706 O O . ASP A 1 95 ? -9.976 -10.090 -4.701 1.00 87.62 95 ASP A O 1
ATOM 710 N N . VAL A 1 96 ? -9.050 -10.683 -2.758 1.00 88.50 96 VAL A N 1
ATOM 711 C CA . VAL A 1 96 ? -7.662 -10.447 -3.194 1.00 88.50 96 VAL A CA 1
ATOM 712 C C . VAL A 1 96 ? -7.164 -11.596 -4.076 1.00 88.50 96 VAL A C 1
ATOM 714 O O . VAL A 1 96 ? -6.530 -11.359 -5.103 1.00 88.50 96 VAL A O 1
ATOM 717 N N . ILE A 1 97 ? -7.437 -12.844 -3.687 1.00 88.00 97 ILE A N 1
ATOM 718 C CA . ILE A 1 97 ? -6.923 -14.052 -4.354 1.00 88.00 97 ILE A CA 1
ATOM 719 C C . ILE A 1 97 ? -7.611 -14.297 -5.703 1.00 88.00 97 ILE A C 1
ATOM 721 O O . ILE A 1 97 ? -6.979 -14.799 -6.635 1.00 88.00 97 ILE A O 1
ATOM 725 N N . SER A 1 98 ? -8.890 -13.937 -5.825 1.00 86.62 98 SER A N 1
ATOM 726 C CA . SER A 1 98 ? -9.685 -14.107 -7.049 1.00 86.62 98 SER A CA 1
ATOM 727 C C . SER A 1 98 ? -9.319 -13.128 -8.171 1.00 86.62 98 SER A C 1
ATOM 729 O O . SER A 1 98 ? -9.776 -13.287 -9.305 1.00 86.62 98 SER A O 1
ATOM 731 N N . GLN A 1 99 ? -8.470 -12.137 -7.890 1.00 81.56 99 GLN A N 1
ATOM 732 C CA . GLN A 1 99 ? -8.101 -11.103 -8.852 1.00 81.56 99 GLN A CA 1
ATOM 733 C C . GLN A 1 99 ? -7.170 -11.668 -9.926 1.00 81.56 99 GLN A C 1
ATOM 735 O O . GLN A 1 99 ? -6.287 -12.487 -9.640 1.00 81.56 99 GLN A O 1
ATOM 740 N N . PRO A 1 100 ? -7.343 -11.254 -11.192 1.00 69.81 100 PRO A N 1
ATOM 741 C CA . PRO A 1 100 ? -6.578 -11.816 -12.289 1.00 69.81 100 PRO A CA 1
ATOM 742 C C . PRO A 1 100 ? -5.076 -11.573 -12.091 1.00 69.81 100 PRO A C 1
ATOM 744 O O . PRO A 1 100 ? -4.616 -10.456 -11.853 1.00 69.81 100 PRO A O 1
ATOM 747 N N . ARG A 1 101 ? -4.277 -12.633 -12.275 1.00 64.56 101 ARG A N 1
ATOM 748 C CA . ARG A 1 101 ? -2.802 -12.600 -12.166 1.00 64.56 101 ARG A CA 1
ATOM 749 C C . ARG A 1 101 ? -2.112 -11.686 -13.193 1.00 64.56 101 ARG A C 1
ATOM 751 O O . ARG A 1 101 ? -0.891 -11.545 -13.147 1.00 64.56 101 ARG A O 1
ATOM 758 N N . SER A 1 102 ? -2.861 -11.075 -14.112 1.00 59.88 102 SER A N 1
ATOM 759 C CA . SER A 1 102 ? -2.371 -10.160 -15.151 1.00 59.88 102 SER A CA 1
ATOM 760 C C . SER A 1 102 ? -1.801 -8.841 -14.614 1.00 59.88 102 SER A C 1
ATOM 762 O O . SER A 1 102 ? -1.281 -8.058 -15.397 1.00 59.88 102 SER A O 1
ATOM 764 N N . LEU A 1 103 ? -1.843 -8.605 -13.299 1.00 57.72 103 LEU A N 1
ATOM 765 C CA . LEU A 1 103 ? -1.161 -7.486 -12.632 1.00 57.72 103 LEU A CA 1
ATOM 766 C C . LEU A 1 103 ? 0.365 -7.672 -12.519 1.00 57.72 103 LEU A C 1
ATOM 768 O O . LEU A 1 103 ? 1.055 -6.811 -11.981 1.00 57.72 103 LEU A O 1
ATOM 772 N N . ARG A 1 104 ? 0.918 -8.784 -13.023 1.00 53.06 104 ARG A N 1
ATOM 773 C CA . ARG A 1 104 ? 2.367 -8.949 -13.182 1.00 53.06 104 ARG A CA 1
ATOM 774 C C . ARG A 1 104 ? 2.864 -8.054 -14.326 1.00 53.06 104 ARG A C 1
ATOM 776 O O . ARG A 1 104 ? 2.297 -8.137 -15.416 1.00 53.06 104 ARG A O 1
ATOM 783 N N . PRO A 1 105 ? 3.941 -7.269 -14.143 1.00 41.81 105 PRO A N 1
ATOM 784 C CA . PRO A 1 105 ? 4.610 -6.633 -15.270 1.00 41.81 105 PRO A CA 1
ATOM 785 C C . PRO A 1 105 ? 5.005 -7.716 -16.278 1.00 41.81 105 PRO A C 1
ATOM 787 O O . PRO A 1 105 ? 5.607 -8.726 -15.900 1.00 41.81 105 PRO A O 1
ATOM 790 N N . VAL A 1 106 ? 4.650 -7.526 -17.550 1.00 35.75 106 VAL A N 1
ATOM 791 C CA . VAL A 1 106 ? 5.180 -8.353 -18.636 1.00 35.75 106 VAL A CA 1
ATOM 792 C C . VAL A 1 106 ? 6.676 -8.059 -18.700 1.00 35.75 106 VAL A C 1
ATOM 794 O O . VAL A 1 106 ? 7.077 -6.951 -19.051 1.00 35.75 106 VAL A O 1
ATOM 797 N N . LEU A 1 107 ? 7.500 -9.025 -18.296 1.00 39.31 107 LEU A N 1
ATOM 798 C CA . LEU A 1 107 ? 8.942 -8.944 -18.494 1.00 39.31 107 LEU A CA 1
ATOM 799 C C . LEU A 1 107 ? 9.187 -8.976 -20.009 1.00 39.31 107 LEU A C 1
ATOM 801 O O . LEU A 1 107 ? 8.784 -9.935 -20.668 1.00 39.31 107 LEU A O 1
ATOM 805 N N . SER A 1 108 ? 9.764 -7.896 -20.544 1.00 33.88 108 SER A N 1
ATOM 806 C CA . SER A 1 108 ? 10.377 -7.895 -21.881 1.00 33.88 108 SER A CA 1
ATOM 807 C C . SER A 1 108 ? 11.724 -8.603 -21.830 1.00 33.88 108 SER A C 1
ATOM 809 O O . SER A 1 108 ? 12.422 -8.422 -20.805 1.00 33.88 108 SER A O 1
#

Sequence (108 aa):
MGAELATDHTDGIVVACSALKRAYRDAIRAKAPTAVFVQLNVDLPVLENRVAHRPGHFMPPTLLSSQLETLEPLEADEAGLTVATQEGIEATADDVISQPRSLRPVLS

pLDDT: mean 84.93, std 12.66, range [33.88, 97.12]

Secondary structure (DSSP, 8-state):
-HHHHSS--TT---------SHHHHHHHHTT-TT--EEEEE--HHHHHHHHHT-TT----HHHHHHHHHH--PPPTTSSEEEEE--SSHHHHHHHHHTS-GGGS----

Organism: NCBI:txid2697569